Protein AF-A0A4U5US73-F1 (afdb_monomer_lite)

Organism: Collichthys lucidus (NCBI:txid240159)

Foldseek 3Di:
DDDDPPPPPPCVVVDWDWDWDADPVLFQQWDWDDAVVNPFFIATADHDPVHIHTPDTDHDHGHGDQDDPNHGRRHGGPVPDPSNPPPPPDD

Radius of gyration: 16.3 Å; chains: 1; bounding box: 38×53×37 Å

Sequence (91 aa):
MSKVIQKKNHWITKVNDCAVIRDACGELNVELRGGAENGEFPYIGQVREDAVLYQSGKLSEGELLLDVEGLPVSGLPLSLDFSKGFDMKLP

Structure (mmCIF, N/CA/C/O backbone):
data_AF-A0A4U5US73-F1
#
_entry.id   AF-A0A4U5US73-F1
#
loop_
_atom_site.group_PDB
_atom_site.id
_atom_site.type_symbol
_atom_site.label_atom_id
_atom_site.label_alt_id
_atom_site.label_comp_id
_atom_site.label_asym_id
_atom_site.label_entity_id
_atom_site.label_seq_id
_atom_site.pdbx_PDB_ins_code
_atom_site.Cartn_x
_atom_site.Cartn_y
_atom_site.Cartn_z
_atom_site.occupancy
_atom_site.B_iso_or_equiv
_atom_site.auth_seq_id
_atom_site.auth_comp_id
_atom_site.auth_asym_id
_atom_site.auth_atom_id
_atom_site.pdbx_PDB_model_num
ATOM 1 N N . MET A 1 1 ? 0.932 41.071 -24.437 1.00 37.66 1 MET A N 1
ATOM 2 C CA . MET A 1 1 ? -0.088 40.922 -23.378 1.00 37.66 1 MET A CA 1
ATOM 3 C C . MET A 1 1 ? -0.306 39.434 -23.126 1.00 37.66 1 MET A C 1
ATOM 5 O O . MET A 1 1 ? -0.651 38.726 -24.058 1.00 37.66 1 MET A O 1
ATOM 9 N N . SER A 1 2 ? -0.007 39.005 -21.896 1.00 51.00 2 SER A N 1
ATOM 10 C CA . SER A 1 2 ? -0.421 37.763 -21.211 1.00 51.00 2 SER A CA 1
ATOM 11 C C . SER A 1 2 ? -0.021 36.397 -21.807 1.00 51.00 2 SER A C 1
ATOM 13 O O . SER A 1 2 ? -0.767 35.775 -22.556 1.00 51.00 2 SER A O 1
ATOM 15 N N . LYS A 1 3 ? 1.142 35.876 -21.375 1.00 48.69 3 LYS A N 1
ATOM 16 C CA . LYS A 1 3 ? 1.490 34.441 -21.436 1.00 48.69 3 LYS A CA 1
ATOM 17 C C . LYS A 1 3 ? 0.459 33.659 -20.616 1.00 48.69 3 LYS A C 1
ATOM 19 O O . LYS A 1 3 ? 0.398 33.817 -19.400 1.00 48.69 3 LYS A O 1
ATOM 24 N N . VAL A 1 4 ? -0.324 32.813 -21.278 1.00 55.75 4 VAL A N 1
ATOM 25 C CA . VAL A 1 4 ? -1.193 31.834 -20.620 1.00 55.75 4 VAL A CA 1
ATOM 26 C C . VAL A 1 4 ? -0.294 30.853 -19.872 1.00 55.75 4 VAL A C 1
ATOM 28 O O . VAL A 1 4 ? 0.454 30.086 -20.479 1.00 55.75 4 VAL A O 1
ATOM 31 N N . ILE A 1 5 ? -0.321 30.920 -18.544 1.00 55.16 5 ILE A N 1
ATOM 32 C CA . ILE A 1 5 ? 0.338 29.954 -17.671 1.00 55.16 5 ILE A CA 1
ATOM 33 C C . ILE A 1 5 ? -0.425 28.645 -17.862 1.00 55.16 5 ILE A C 1
ATOM 35 O O . ILE A 1 5 ? -1.513 28.468 -17.317 1.00 55.16 5 ILE A O 1
ATOM 39 N N . GLN A 1 6 ? 0.116 27.743 -18.685 1.00 56.88 6 GLN A N 1
ATOM 40 C CA . GLN A 1 6 ? -0.325 26.355 -18.710 1.00 56.88 6 GLN A CA 1
ATOM 41 C C . GLN A 1 6 ? -0.082 25.807 -17.309 1.00 56.88 6 GLN A C 1
ATOM 43 O O . GLN A 1 6 ? 1.050 25.495 -16.934 1.00 56.88 6 GLN A O 1
ATOM 48 N N . LYS A 1 7 ? -1.151 25.773 -16.509 1.00 54.38 7 LYS A N 1
ATOM 49 C CA . LYS A 1 7 ? -1.201 25.096 -15.223 1.00 54.38 7 LYS A CA 1
ATOM 50 C C . LYS A 1 7 ? -0.845 23.646 -15.518 1.00 54.38 7 LYS A C 1
ATOM 52 O O . LYS A 1 7 ? -1.676 22.884 -16.000 1.00 54.38 7 LYS A O 1
ATOM 57 N N . LYS A 1 8 ? 0.439 23.319 -15.357 1.00 56.00 8 LYS A N 1
ATOM 58 C CA . LYS A 1 8 ? 0.961 21.963 -15.450 1.00 56.00 8 LYS A CA 1
ATOM 59 C C . LYS A 1 8 ? 0.112 21.147 -14.488 1.00 56.00 8 LYS A C 1
ATOM 61 O O . LYS A 1 8 ? 0.265 21.292 -13.279 1.00 56.00 8 LYS A O 1
ATOM 66 N N . ASN A 1 9 ? -0.824 20.368 -15.025 1.00 52.97 9 ASN A N 1
ATOM 67 C CA . ASN A 1 9 ? -1.556 19.363 -14.273 1.00 52.97 9 ASN A CA 1
ATOM 68 C C . ASN A 1 9 ? -0.511 18.339 -13.838 1.00 52.97 9 ASN A C 1
ATOM 70 O O . ASN A 1 9 ? -0.183 17.399 -14.557 1.00 52.97 9 ASN A O 1
ATOM 74 N N . HIS A 1 10 ? 0.113 18.617 -12.700 1.00 61.16 10 HIS A N 1
ATOM 75 C CA . HIS A 1 10 ? 1.079 17.737 -12.097 1.00 61.16 10 HIS A CA 1
ATOM 76 C C . HIS A 1 10 ? 0.265 16.579 -11.529 1.00 61.16 10 HIS A C 1
ATOM 78 O O . HIS A 1 10 ? -0.660 16.788 -10.745 1.00 61.16 10 HIS A O 1
ATOM 84 N N . TRP A 1 11 ? 0.569 15.372 -11.983 1.00 58.19 11 TRP A N 1
ATOM 85 C CA . TRP A 1 11 ? 0.062 14.102 -11.467 1.00 58.19 11 TRP A CA 1
ATOM 86 C C . TRP A 1 11 ? 0.011 14.048 -9.928 1.00 58.19 11 TRP A C 1
ATOM 88 O O . TRP A 1 11 ? -0.907 13.446 -9.388 1.00 58.19 11 TRP A O 1
ATOM 98 N N . ILE A 1 12 ? 0.876 14.802 -9.234 1.00 55.66 12 ILE A N 1
ATOM 99 C CA . ILE A 1 12 ? 0.853 14.983 -7.773 1.00 55.66 12 ILE A CA 1
ATOM 100 C C . ILE A 1 12 ? -0.488 15.493 -7.213 1.00 55.66 12 ILE A C 1
ATOM 102 O O . ILE A 1 12 ? -0.832 15.200 -6.079 1.00 55.66 12 ILE A O 1
ATOM 106 N N . THR A 1 13 ? -1.267 16.250 -7.995 1.00 56.72 13 THR A N 1
ATOM 107 C CA . THR A 1 13 ? -2.576 16.785 -7.562 1.00 56.72 13 THR A CA 1
ATOM 108 C C . THR A 1 13 ? -3.717 15.765 -7.668 1.00 56.72 13 THR A C 1
ATOM 110 O O . THR A 1 13 ? -4.848 16.092 -7.326 1.00 56.72 13 THR A O 1
ATOM 113 N N . LYS A 1 14 ? -3.445 14.560 -8.189 1.00 67.94 14 LYS A N 1
ATOM 114 C CA . LYS A 1 14 ? -4.399 13.446 -8.341 1.00 67.94 14 LYS A CA 1
ATOM 115 C C . LYS A 1 14 ? -4.005 12.225 -7.498 1.00 67.94 14 LYS A C 1
ATOM 117 O O . LYS A 1 14 ? -4.412 11.115 -7.817 1.00 67.94 14 LYS A O 1
ATOM 122 N N . VAL A 1 15 ? -3.188 12.417 -6.467 1.00 74.69 15 VAL A N 1
ATOM 123 C CA . VAL A 1 15 ? -2.898 11.358 -5.497 1.00 74.69 15 VAL A CA 1
ATOM 124 C C . VAL A 1 15 ? -4.019 11.355 -4.463 1.00 74.69 15 VAL A C 1
ATOM 126 O O . VAL A 1 15 ? -4.312 12.398 -3.876 1.00 74.69 15 VAL A O 1
ATOM 129 N N . ASN A 1 16 ? -4.669 10.205 -4.296 1.00 80.19 16 ASN A N 1
ATOM 130 C CA . ASN A 1 16 ? -5.614 9.954 -3.214 1.00 80.19 16 ASN A CA 1
ATOM 131 C C . ASN A 1 16 ? -4.864 9.267 -2.078 1.00 80.19 16 ASN A C 1
ATOM 133 O O . ASN A 1 16 ? -4.105 8.334 -2.326 1.00 80.19 16 ASN A O 1
ATOM 137 N N . ASP A 1 17 ? -5.091 9.732 -0.856 1.00 84.25 17 ASP A N 1
ATOM 138 C CA . ASP A 1 17 ? -4.594 9.072 0.346 1.00 84.25 17 ASP A CA 1
ATOM 139 C C . ASP A 1 17 ? -5.744 8.293 0.986 1.00 84.25 17 ASP A C 1
ATOM 141 O O . ASP A 1 17 ? -6.870 8.798 1.103 1.00 84.25 17 ASP A O 1
ATOM 145 N N . CYS A 1 18 ? -5.478 7.046 1.359 1.00 85.88 18 CYS A N 1
ATOM 146 C CA . CYS A 1 18 ? -6.458 6.177 1.984 1.00 85.88 18 CYS A CA 1
ATOM 147 C C . CYS A 1 18 ? -5.816 5.382 3.120 1.00 85.88 18 CYS A C 1
ATOM 149 O O . CYS A 1 18 ? -4.730 4.820 2.982 1.00 85.88 18 CYS A O 1
ATOM 151 N N . ALA A 1 19 ? -6.538 5.282 4.229 1.00 85.19 19 ALA A N 1
ATOM 152 C CA . ALA A 1 19 ? -6.163 4.467 5.366 1.00 85.19 19 ALA A CA 1
ATOM 153 C C . ALA A 1 19 ? -7.185 3.343 5.514 1.00 85.19 19 ALA A C 1
ATOM 155 O O . ALA A 1 19 ? -8.373 3.591 5.739 1.00 85.19 19 ALA A O 1
ATOM 156 N N . VAL A 1 20 ? -6.710 2.107 5.400 1.00 84.81 20 VAL A N 1
ATOM 157 C CA . VAL A 1 20 ? -7.484 0.888 5.637 1.00 84.81 20 VAL A CA 1
ATOM 158 C C . VAL A 1 20 ? -6.944 0.167 6.858 1.00 84.81 20 VAL A C 1
ATOM 160 O O . VAL A 1 20 ? -5.739 0.142 7.100 1.00 84.81 20 VAL A O 1
ATOM 163 N N . ILE A 1 21 ? -7.850 -0.408 7.639 1.00 84.12 21 ILE A N 1
ATOM 164 C CA . ILE A 1 21 ? -7.519 -1.180 8.833 1.00 84.12 21 ILE A CA 1
ATOM 165 C C . ILE A 1 21 ? -7.817 -2.649 8.590 1.00 84.12 21 ILE A C 1
ATOM 167 O O . ILE A 1 21 ? -8.662 -3.014 7.773 1.00 84.12 21 ILE A O 1
ATOM 171 N N . ARG A 1 22 ? -7.102 -3.499 9.319 1.00 84.88 22 ARG A N 1
ATOM 172 C CA . ARG A 1 22 ? -7.341 -4.937 9.290 1.00 84.88 22 ARG A CA 1
ATOM 173 C C . ARG A 1 22 ? -8.603 -5.267 10.069 1.00 84.88 22 ARG A C 1
ATOM 175 O O . ARG A 1 22 ? -8.857 -4.675 11.118 1.00 84.88 22 ARG A O 1
ATOM 182 N N . ASP A 1 23 ? -9.351 -6.235 9.563 1.00 83.69 23 ASP A N 1
ATOM 183 C CA . ASP A 1 23 ? -10.474 -6.823 10.283 1.00 83.69 23 ASP A CA 1
ATOM 184 C C . ASP A 1 23 ? -9.992 -7.648 11.497 1.00 83.69 23 ASP A C 1
ATOM 186 O O . ASP A 1 23 ? -8.793 -7.866 11.690 1.00 83.69 23 ASP A O 1
ATOM 190 N N . ALA A 1 24 ? -10.921 -8.139 12.321 1.00 83.50 24 ALA A N 1
ATOM 191 C CA . ALA A 1 24 ? -10.649 -9.044 13.436 1.00 83.50 24 ALA A CA 1
AT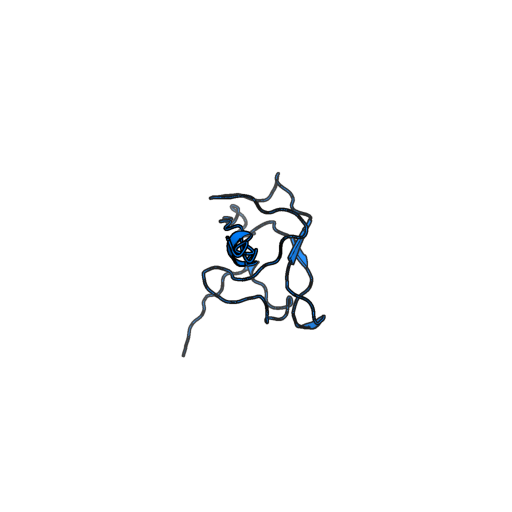OM 192 C C . ALA A 1 24 ? -9.846 -10.300 13.036 1.00 83.50 24 ALA A C 1
ATOM 194 O O . ALA A 1 24 ? -9.131 -10.850 13.874 1.00 83.50 24 ALA A O 1
ATOM 195 N N . CYS A 1 25 ? -9.916 -10.732 11.770 1.00 81.00 25 CYS A N 1
ATOM 196 C CA . CYS A 1 25 ? -9.091 -11.827 11.240 1.00 81.00 25 CYS A CA 1
ATOM 197 C C . CYS A 1 25 ? -7.643 -11.422 10.894 1.00 81.00 25 CYS A C 1
ATOM 199 O O . CYS A 1 25 ? -6.828 -12.283 10.570 1.00 81.00 25 CYS A O 1
ATOM 201 N N . GLY A 1 26 ? -7.296 -10.134 10.979 1.00 79.81 26 GLY A N 1
ATOM 202 C CA . GLY A 1 26 ? -5.980 -9.613 10.603 1.00 79.81 26 GLY A CA 1
ATOM 203 C C . GLY A 1 26 ? -5.803 -9.394 9.098 1.00 79.81 26 GLY A C 1
ATOM 204 O O . GLY A 1 26 ? -4.677 -9.196 8.648 1.00 79.81 26 GLY A O 1
ATOM 205 N N . GLU A 1 27 ? -6.891 -9.406 8.327 1.00 81.25 27 GLU A N 1
ATOM 206 C CA . GLU A 1 27 ? -6.882 -9.254 6.869 1.00 81.25 27 GLU A CA 1
ATOM 207 C C . GLU A 1 27 ? -7.330 -7.848 6.455 1.00 81.25 27 GLU A C 1
ATOM 209 O O . GLU A 1 27 ? -8.218 -7.261 7.073 1.00 81.25 27 GLU A O 1
ATOM 214 N N . LEU A 1 28 ? -6.717 -7.302 5.400 1.00 78.69 28 LEU A N 1
ATOM 215 C CA . LEU A 1 28 ? -7.079 -5.987 4.852 1.00 78.69 28 LEU A CA 1
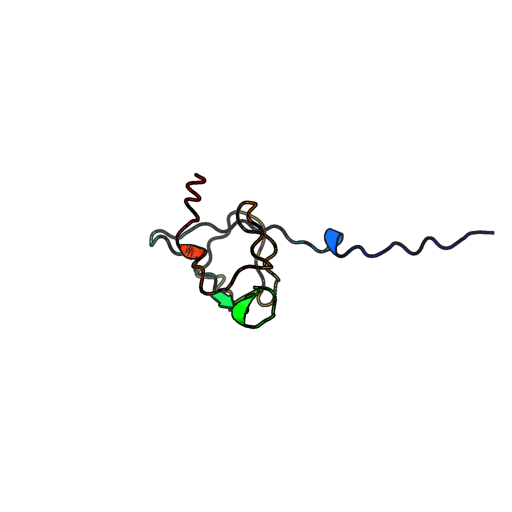ATOM 216 C C . LEU A 1 28 ? -8.318 -6.054 3.941 1.00 78.69 28 LEU A C 1
ATOM 218 O O . LEU A 1 28 ? -8.940 -5.032 3.675 1.00 78.69 28 LEU A O 1
ATOM 222 N N . ASN A 1 29 ? -8.653 -7.249 3.436 1.00 84.19 29 ASN A N 1
ATOM 223 C CA . ASN A 1 29 ? -9.740 -7.501 2.478 1.00 84.19 29 ASN A CA 1
ATOM 224 C C . ASN A 1 29 ? -9.668 -6.674 1.178 1.00 84.19 29 ASN A C 1
ATOM 226 O O . ASN A 1 29 ? -10.660 -6.552 0.457 1.00 84.19 29 ASN A O 1
ATOM 230 N N . VAL A 1 30 ? -8.493 -6.125 0.860 1.00 83.12 30 VAL A N 1
ATOM 231 C CA . VAL A 1 30 ? -8.216 -5.399 -0.382 1.00 83.12 30 VAL A CA 1
ATOM 232 C C . VAL A 1 30 ? -7.501 -6.338 -1.342 1.00 83.12 30 VAL A C 1
ATOM 234 O O . VAL A 1 30 ? -6.443 -6.877 -1.017 1.00 83.12 30 VAL A O 1
ATOM 237 N N . GLU A 1 31 ? -8.062 -6.524 -2.534 1.00 85.62 31 GLU A N 1
ATOM 238 C CA . GLU A 1 31 ? -7.379 -7.243 -3.603 1.00 85.62 31 GLU A CA 1
ATOM 239 C C . GLU A 1 31 ? -6.355 -6.318 -4.263 1.00 85.62 31 GLU A C 1
ATOM 241 O O . GLU A 1 31 ? -6.672 -5.181 -4.610 1.00 85.62 31 GLU A O 1
ATOM 246 N N . LEU A 1 32 ? -5.133 -6.805 -4.458 1.00 86.31 32 LEU A N 1
ATOM 247 C CA . LEU A 1 32 ? -4.064 -6.057 -5.109 1.00 86.31 32 LEU A CA 1
ATOM 248 C C . LEU A 1 32 ? -3.579 -6.824 -6.336 1.00 86.31 32 LEU A C 1
ATOM 250 O O . LEU A 1 32 ? -3.501 -8.052 -6.318 1.00 86.31 32 LEU A O 1
ATOM 254 N N . ARG A 1 33 ? -3.299 -6.102 -7.418 1.00 87.94 33 ARG A N 1
ATOM 255 C CA . ARG A 1 33 ? -2.932 -6.654 -8.726 1.00 87.94 33 ARG A CA 1
ATOM 256 C C . ARG A 1 33 ? -1.739 -5.911 -9.321 1.00 87.94 33 ARG A C 1
ATOM 258 O O . ARG A 1 33 ? -1.335 -4.859 -8.831 1.00 87.94 33 ARG A O 1
ATOM 265 N N . GLY A 1 34 ? -1.173 -6.483 -10.381 1.00 89.62 34 GLY A N 1
ATOM 266 C CA . GLY A 1 34 ? -0.026 -5.927 -11.095 1.00 89.62 34 GLY A CA 1
ATOM 267 C C . GLY A 1 34 ? 1.310 -6.230 -10.424 1.00 89.62 34 GLY A C 1
ATOM 268 O O . GLY A 1 34 ? 1.601 -7.388 -10.125 1.00 89.62 34 GLY A O 1
ATOM 269 N N . GLY A 1 35 ? 2.133 -5.199 -10.233 1.00 88.31 35 GLY A N 1
ATOM 270 C CA . GLY A 1 35 ? 3.447 -5.287 -9.596 1.00 88.31 35 GLY A CA 1
ATOM 271 C C . GLY A 1 35 ? 4.617 -5.341 -10.574 1.00 88.31 35 GLY A C 1
ATOM 272 O O . GLY A 1 35 ? 4.486 -5.724 -11.740 1.00 88.31 35 GLY A O 1
ATOM 273 N N . ALA A 1 36 ? 5.798 -4.985 -10.066 1.00 85.81 36 ALA A N 1
ATOM 274 C CA . ALA A 1 36 ? 6.997 -4.813 -10.885 1.00 85.81 36 ALA A CA 1
ATOM 275 C C . ALA A 1 36 ? 7.444 -6.100 -11.601 1.00 85.81 36 ALA A C 1
ATOM 277 O O . ALA A 1 36 ? 8.109 -6.032 -12.631 1.00 85.81 36 ALA A O 1
ATOM 278 N N . GLU A 1 37 ? 7.038 -7.267 -11.094 1.00 85.44 37 GLU A N 1
ATOM 279 C CA . GLU A 1 37 ? 7.243 -8.568 -11.743 1.00 85.44 37 GLU A CA 1
ATOM 280 C C . GLU A 1 37 ? 6.571 -8.672 -13.121 1.00 85.44 37 GLU A C 1
ATOM 282 O O . GLU A 1 37 ? 7.104 -9.321 -14.018 1.00 85.44 37 GLU A O 1
ATOM 287 N N . ASN A 1 38 ? 5.447 -7.976 -13.307 1.00 85.00 38 ASN A N 1
ATOM 288 C CA . ASN A 1 38 ? 4.705 -7.903 -14.563 1.00 85.00 38 ASN A CA 1
ATOM 289 C C . ASN A 1 38 ? 5.115 -6.682 -15.412 1.00 85.00 38 ASN A C 1
ATOM 291 O O . ASN A 1 38 ? 4.633 -6.509 -16.529 1.00 85.00 38 ASN A O 1
ATOM 295 N N . GLY A 1 39 ? 6.024 -5.835 -14.911 1.00 87.44 39 GLY A N 1
ATOM 296 C CA . GLY A 1 39 ? 6.417 -4.583 -15.564 1.00 87.44 39 GLY A CA 1
ATOM 297 C C . GLY A 1 39 ? 5.371 -3.469 -15.449 1.00 87.44 39 GLY A C 1
ATOM 298 O O . GLY A 1 39 ? 5.401 -2.516 -16.227 1.00 87.44 39 GLY A O 1
ATOM 299 N N . GLU A 1 40 ? 4.455 -3.578 -14.487 1.00 89.44 40 GLU A N 1
ATOM 300 C CA . GLU A 1 40 ? 3.382 -2.616 -14.238 1.00 89.44 40 GLU A CA 1
ATOM 301 C C . GLU A 1 40 ? 3.363 -2.161 -12.774 1.00 89.44 40 GLU A C 1
ATOM 303 O O . GLU A 1 40 ? 3.912 -2.809 -11.883 1.00 89.44 40 GLU A O 1
ATOM 308 N N . PHE A 1 41 ? 2.743 -1.011 -12.516 1.00 88.06 41 PHE A N 1
ATOM 309 C CA . PHE A 1 41 ? 2.571 -0.529 -11.150 1.00 88.06 41 PHE A CA 1
ATOM 310 C C . PHE A 1 41 ? 1.559 -1.408 -10.406 1.00 88.06 41 PHE A C 1
ATOM 312 O O . PHE A 1 41 ? 0.563 -1.812 -11.009 1.00 88.06 41 PHE A O 1
ATOM 319 N N . PRO A 1 42 ? 1.772 -1.695 -9.111 1.00 88.81 42 PRO A N 1
ATOM 320 C CA . PRO A 1 42 ? 0.738 -2.307 -8.297 1.00 88.81 42 PRO A CA 1
ATOM 321 C C . PRO A 1 42 ? -0.496 -1.403 -8.258 1.00 88.81 42 PRO A C 1
ATOM 323 O O . PRO A 1 42 ? -0.391 -0.179 -8.147 1.00 88.81 42 PRO A O 1
ATOM 326 N N . TYR A 1 43 ? -1.669 -2.010 -8.357 1.00 88.88 43 TYR A N 1
ATOM 327 C CA . TYR A 1 43 ? -2.946 -1.313 -8.330 1.00 88.88 43 TYR A CA 1
ATOM 328 C C . TYR A 1 43 ? -3.987 -2.118 -7.568 1.00 88.88 43 TYR A C 1
ATOM 330 O O . TYR A 1 43 ? -3.858 -3.324 -7.352 1.00 88.88 43 TYR A O 1
ATOM 338 N N . ILE A 1 44 ? -5.036 -1.426 -7.159 1.00 88.38 44 ILE A N 1
ATOM 339 C CA . ILE A 1 44 ? -6.141 -1.993 -6.411 1.00 88.38 44 ILE A CA 1
ATOM 340 C C . ILE A 1 44 ? -7.019 -2.793 -7.367 1.00 88.38 44 ILE A C 1
ATOM 342 O O . ILE A 1 44 ? -7.534 -2.266 -8.351 1.00 88.38 44 ILE A O 1
ATOM 346 N N . GLY A 1 45 ? -7.166 -4.082 -7.089 1.00 88.81 45 GLY A N 1
ATOM 347 C CA . GLY A 1 45 ? -8.106 -4.960 -7.769 1.00 88.81 45 GLY A CA 1
ATOM 348 C C . GLY A 1 45 ? -9.533 -4.733 -7.280 1.00 88.81 45 GLY A C 1
ATOM 349 O O . GLY A 1 45 ? -9.924 -3.624 -6.912 1.00 88.81 45 GLY A O 1
ATOM 350 N N . GLN A 1 46 ? -10.324 -5.803 -7.262 1.00 88.19 46 GLN A N 1
ATOM 351 C CA . GLN A 1 46 ? -11.708 -5.703 -6.822 1.00 88.19 46 GLN A CA 1
ATOM 352 C C . GLN A 1 46 ? -11.784 -5.299 -5.344 1.00 88.19 46 GLN A C 1
ATOM 354 O O . GLN A 1 46 ? -11.329 -6.014 -4.450 1.00 88.19 46 GLN A O 1
ATOM 359 N N . VAL A 1 47 ? -12.412 -4.154 -5.085 1.00 85.81 47 VAL A N 1
ATOM 360 C CA . VAL A 1 47 ? -12.652 -3.652 -3.732 1.00 85.81 47 VAL A CA 1
ATOM 361 C C . VAL A 1 47 ? -14.018 -4.124 -3.258 1.00 85.81 47 VAL A C 1
ATOM 363 O O . VAL A 1 47 ? -15.048 -3.782 -3.838 1.00 85.81 47 VAL A O 1
ATOM 366 N N . ARG A 1 48 ? -14.042 -4.898 -2.173 1.00 85.12 48 ARG A N 1
ATOM 367 C CA . ARG A 1 48 ? -15.288 -5.297 -1.511 1.00 85.12 48 ARG A CA 1
ATOM 368 C C . ARG A 1 48 ? -15.551 -4.325 -0.370 1.00 85.12 48 ARG A C 1
ATOM 370 O O . ARG A 1 48 ? -15.088 -4.561 0.737 1.00 85.12 48 ARG A O 1
ATOM 377 N N . GLU A 1 49 ? -16.299 -3.252 -0.628 1.00 81.56 49 GLU A N 1
ATOM 378 C CA . GLU A 1 49 ? -16.632 -2.233 0.392 1.00 81.56 49 GLU A CA 1
ATOM 379 C C . GLU A 1 49 ? -17.302 -2.825 1.650 1.00 81.56 49 GLU A C 1
ATOM 381 O O . GLU A 1 49 ? -17.201 -2.244 2.722 1.00 81.56 49 GLU A O 1
ATOM 386 N N . ASP A 1 50 ? -17.953 -3.986 1.529 1.00 84.38 50 ASP A N 1
ATOM 387 C CA . ASP A 1 50 ? -18.555 -4.732 2.646 1.00 84.38 50 ASP A CA 1
ATOM 388 C C . ASP A 1 50 ? -17.516 -5.435 3.546 1.00 84.38 50 ASP A C 1
ATOM 390 O O . ASP A 1 50 ? -17.770 -5.677 4.720 1.00 84.38 50 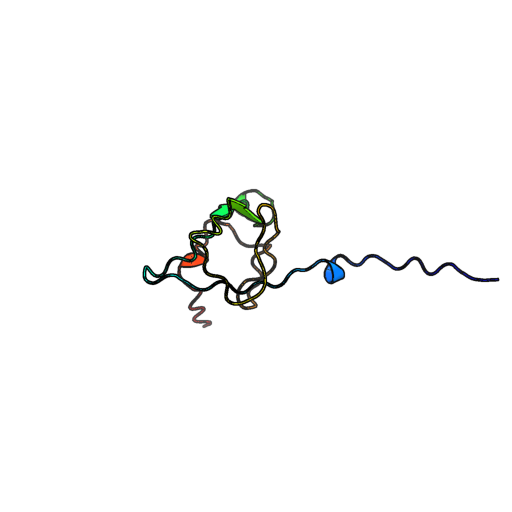ASP A O 1
ATOM 394 N N . ALA A 1 51 ? -16.332 -5.744 3.005 1.00 83.75 51 ALA A N 1
ATOM 395 C CA . ALA A 1 51 ? -15.259 -6.450 3.707 1.00 83.75 51 ALA A CA 1
ATOM 396 C C . ALA A 1 51 ? -14.079 -5.537 4.089 1.00 83.75 51 ALA A C 1
ATOM 398 O O . ALA A 1 51 ? -13.358 -5.824 5.045 1.00 83.75 51 ALA A O 1
ATOM 399 N N . VAL A 1 52 ? -13.850 -4.452 3.341 1.00 84.94 52 VAL A N 1
ATOM 400 C CA . VAL A 1 52 ? -12.758 -3.504 3.597 1.00 84.94 52 VAL A CA 1
ATOM 401 C C . VAL A 1 52 ? -13.169 -2.514 4.678 1.00 84.94 52 VAL A C 1
ATOM 403 O O . VAL A 1 52 ? -14.143 -1.776 4.537 1.00 84.94 52 VAL A O 1
ATOM 406 N N . LEU A 1 53 ? -12.373 -2.443 5.740 1.00 86.88 53 LEU A N 1
ATOM 407 C CA . LEU A 1 53 ? -12.559 -1.462 6.798 1.00 86.88 53 LEU A CA 1
ATOM 408 C C . LEU A 1 53 ? -11.716 -0.217 6.511 1.00 86.88 53 LEU A C 1
ATOM 410 O O . LEU A 1 53 ? -10.487 -0.247 6.562 1.00 86.88 53 LEU A O 1
ATOM 414 N N . TYR A 1 54 ? -12.383 0.900 6.235 1.00 87.19 54 TYR A N 1
ATOM 415 C CA . TYR A 1 54 ? -11.734 2.190 6.016 1.00 87.19 54 TYR A CA 1
ATOM 416 C C . TYR A 1 54 ? -11.631 2.982 7.317 1.00 87.19 54 TYR A C 1
ATOM 418 O O . TYR A 1 54 ? -12.619 3.176 8.023 1.00 87.19 54 TYR A O 1
ATOM 426 N N . GLN A 1 55 ? -10.439 3.498 7.599 1.00 86.00 55 GLN A N 1
ATOM 427 C CA . GLN A 1 55 ? -10.216 4.510 8.629 1.00 86.00 55 GLN A CA 1
ATOM 428 C C . GLN A 1 55 ? -10.308 5.925 8.047 1.00 86.00 55 GLN A C 1
ATOM 430 O O . GLN A 1 55 ? -10.823 6.824 8.709 1.00 86.00 55 GLN A O 1
ATOM 435 N N . SER A 1 56 ? -9.820 6.131 6.820 1.00 84.56 56 SER A N 1
ATOM 436 C CA . SER A 1 56 ? -9.875 7.418 6.121 1.00 84.56 56 SER A CA 1
ATOM 437 C C . SER A 1 56 ? -9.793 7.230 4.607 1.00 84.56 56 SER A C 1
ATOM 439 O O . SER A 1 56 ? -9.155 6.296 4.125 1.00 84.56 56 SER A O 1
ATOM 441 N N . GLY A 1 57 ? -10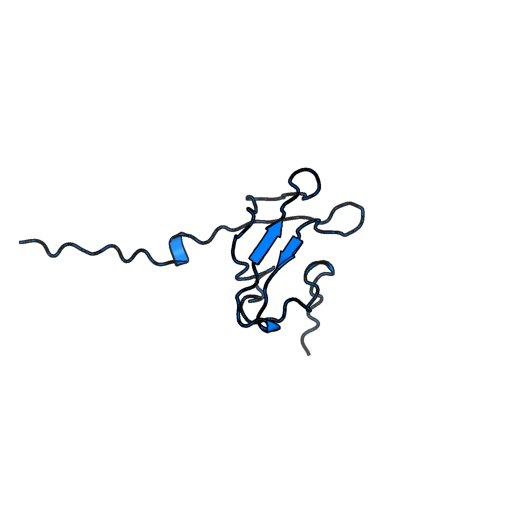.408 8.137 3.850 1.00 85.94 57 GLY A N 1
ATOM 442 C CA . GLY A 1 57 ? -10.454 8.051 2.391 1.00 85.94 57 GLY A CA 1
ATOM 443 C C . GLY A 1 57 ? -11.283 6.864 1.888 1.00 85.94 57 GLY A C 1
ATOM 444 O O . GLY A 1 57 ? -12.041 6.241 2.633 1.00 85.94 57 GLY A O 1
ATOM 445 N N . LYS A 1 58 ? -11.165 6.580 0.592 1.00 85.19 58 LYS A N 1
ATOM 446 C CA . LYS A 1 58 ? -11.757 5.409 -0.059 1.00 85.19 58 LYS A CA 1
ATOM 447 C C . LYS A 1 58 ? -10.791 4.885 -1.108 1.00 85.19 58 LYS A C 1
ATOM 449 O O . LYS A 1 58 ? -10.150 5.680 -1.783 1.00 85.19 58 LYS A O 1
ATOM 454 N N . LEU A 1 59 ? -10.744 3.565 -1.240 1.00 85.38 59 LEU A N 1
ATOM 455 C CA . LEU A 1 59 ? -10.040 2.877 -2.319 1.00 85.38 59 LEU A CA 1
ATOM 456 C C . LEU A 1 59 ? -11.037 2.530 -3.410 1.00 85.38 59 LEU A C 1
ATOM 458 O O . LEU A 1 59 ? -12.110 2.002 -3.113 1.00 85.38 59 LEU A O 1
ATOM 462 N N . SER A 1 60 ? -10.662 2.785 -4.655 1.00 87.19 60 SER A N 1
ATOM 463 C CA . SER A 1 60 ? -11.424 2.356 -5.824 1.00 87.19 60 SER A CA 1
ATOM 464 C C . SER A 1 60 ? -10.643 1.323 -6.629 1.00 87.19 60 SER A C 1
ATOM 466 O O . SER A 1 60 ? -9.417 1.375 -6.714 1.00 87.19 60 SER A O 1
ATOM 468 N N . GLU A 1 61 ? -11.366 0.395 -7.253 1.00 89.94 61 GLU A N 1
ATOM 469 C CA . GLU A 1 61 ? -10.775 -0.529 -8.223 1.00 89.94 61 GLU A CA 1
ATOM 470 C C . GLU A 1 61 ? -10.043 0.257 -9.326 1.00 89.94 61 GLU A C 1
ATOM 472 O O . GLU A 1 61 ? -10.559 1.240 -9.866 1.00 89.94 61 GLU A O 1
ATOM 477 N N . GLY A 1 62 ? -8.825 -0.177 -9.649 1.00 87.88 62 GLY A N 1
ATOM 478 C CA . GLY A 1 62 ? -7.951 0.440 -10.643 1.00 87.88 62 GLY A CA 1
ATOM 479 C C . GLY A 1 62 ? -7.083 1.590 -10.124 1.00 87.88 62 GLY A C 1
ATOM 480 O O . GLY A 1 62 ? -6.305 2.139 -10.906 1.00 87.88 62 GLY A O 1
ATOM 481 N N . GLU A 1 63 ? -7.173 1.972 -8.845 1.00 88.00 63 GLU A N 1
ATOM 482 C CA . GLU A 1 63 ? -6.260 2.973 -8.278 1.00 88.00 63 GLU A CA 1
ATOM 483 C C . GLU A 1 63 ? -4.836 2.429 -8.144 1.00 88.00 63 GLU A C 1
ATOM 485 O O . GLU A 1 63 ? -4.626 1.266 -7.815 1.00 88.00 63 GLU A O 1
ATOM 490 N N . LEU A 1 64 ? -3.841 3.273 -8.421 1.00 88.75 64 LEU A N 1
ATOM 491 C CA . LEU A 1 64 ? -2.432 2.888 -8.375 1.00 88.75 64 LEU A CA 1
ATOM 492 C C . LEU A 1 64 ? -1.894 3.012 -6.955 1.00 88.75 64 LEU A C 1
ATOM 494 O O . LEU A 1 64 ? -2.054 4.051 -6.313 1.00 88.75 64 LEU A O 1
ATOM 498 N N . LEU A 1 65 ? -1.187 1.981 -6.507 1.00 87.19 65 LEU A N 1
ATOM 499 C CA . LEU A 1 65 ? -0.516 1.975 -5.222 1.00 87.19 65 LEU A CA 1
ATOM 500 C C . LEU A 1 65 ? 0.889 2.564 -5.386 1.00 87.19 65 LEU A C 1
ATOM 502 O O . LEU A 1 65 ? 1.751 2.006 -6.069 1.00 87.19 65 LEU A O 1
ATOM 506 N N . LEU A 1 66 ? 1.109 3.731 -4.786 1.00 87.06 66 LEU A N 1
ATOM 507 C CA . LEU A 1 66 ? 2.384 4.445 -4.875 1.00 87.06 66 LEU A CA 1
ATOM 508 C C . LEU A 1 66 ? 3.267 4.127 -3.675 1.00 87.06 66 LEU A C 1
ATOM 510 O O . LEU A 1 66 ? 4.424 3.719 -3.841 1.00 87.06 66 LEU A O 1
ATOM 514 N N . ASP A 1 67 ? 2.678 4.256 -2.491 1.00 86.62 67 ASP A N 1
ATOM 515 C CA . ASP A 1 67 ? 3.291 3.970 -1.212 1.00 86.62 67 ASP A CA 1
ATOM 516 C C . ASP A 1 67 ? 2.295 3.336 -0.231 1.00 86.62 67 ASP A C 1
ATOM 518 O O . ASP A 1 67 ? 1.083 3.499 -0.352 1.00 86.62 67 ASP A O 1
ATOM 522 N N . VAL A 1 68 ? 2.826 2.554 0.706 1.00 84.44 68 VAL A N 1
ATOM 523 C CA . VAL A 1 68 ? 2.079 1.935 1.808 1.00 84.44 68 VAL A CA 1
ATOM 524 C C . VAL A 1 68 ? 2.855 2.204 3.082 1.00 84.44 68 VAL A C 1
ATOM 526 O O . VAL A 1 68 ? 4.013 1.807 3.184 1.00 84.44 68 VAL A O 1
ATOM 529 N N . GLU A 1 69 ? 2.245 2.902 4.039 1.00 81.19 69 GLU A N 1
ATOM 530 C CA . GLU A 1 69 ? 2.903 3.295 5.298 1.00 81.19 69 GLU A CA 1
ATOM 531 C C . GLU A 1 69 ? 4.250 4.027 5.078 1.00 81.19 69 GLU A C 1
ATOM 533 O O . GLU A 1 69 ? 5.199 3.874 5.845 1.00 81.19 69 GLU A O 1
ATOM 538 N N . GLY A 1 70 ? 4.358 4.823 4.005 1.00 79.88 70 GLY A N 1
ATOM 539 C CA . GLY A 1 70 ? 5.589 5.534 3.633 1.00 79.88 70 GLY A CA 1
ATOM 540 C C . GLY A 1 70 ? 6.636 4.681 2.904 1.00 79.88 70 GLY A C 1
ATOM 541 O O . GLY A 1 70 ? 7.707 5.187 2.562 1.00 79.88 70 GLY A O 1
ATOM 542 N N . LEU A 1 71 ? 6.343 3.407 2.629 1.00 82.19 71 LEU A N 1
ATOM 543 C CA . LEU A 1 71 ? 7.171 2.540 1.800 1.00 82.19 71 LEU A CA 1
ATOM 544 C C . LEU A 1 71 ? 6.788 2.697 0.321 1.00 82.19 71 LEU A C 1
ATOM 546 O O . LEU A 1 71 ? 5.646 2.403 -0.020 1.00 82.19 71 LEU A O 1
ATOM 550 N N . PRO A 1 72 ? 7.706 3.065 -0.588 1.00 84.31 72 PRO A N 1
ATOM 551 C CA . PRO A 1 72 ? 7.405 3.101 -2.014 1.00 84.31 72 PRO A CA 1
ATOM 552 C C . PRO A 1 72 ? 7.219 1.677 -2.562 1.00 84.31 72 PRO A C 1
ATOM 554 O O . PRO A 1 72 ? 8.178 0.918 -2.701 1.00 84.31 72 PRO A O 1
ATOM 557 N N . VAL A 1 73 ? 5.980 1.326 -2.904 1.00 85.19 73 VAL A N 1
ATOM 558 C CA . VAL A 1 73 ? 5.600 -0.007 -3.415 1.00 85.19 73 VAL A CA 1
ATOM 559 C C . VAL A 1 73 ? 5.519 -0.065 -4.931 1.00 85.19 73 VAL A C 1
ATOM 561 O O . VAL A 1 73 ? 5.561 -1.143 -5.513 1.00 85.19 73 VAL A O 1
ATOM 564 N N . SER A 1 74 ? 5.475 1.096 -5.579 1.00 83.50 74 SER A N 1
ATOM 565 C CA . SER A 1 74 ? 5.383 1.244 -7.034 1.00 83.50 74 SER A CA 1
ATOM 566 C C . SER A 1 74 ? 6.438 0.459 -7.838 1.00 83.50 74 SER A C 1
ATOM 568 O O . SER A 1 74 ? 6.190 0.109 -8.987 1.00 83.50 74 SER A O 1
ATOM 570 N N . GLY A 1 75 ? 7.601 0.163 -7.245 1.00 82.75 75 GLY A N 1
ATOM 571 C CA . GLY A 1 75 ? 8.681 -0.623 -7.855 1.00 82.75 75 GLY A CA 1
ATOM 572 C C . GLY A 1 75 ? 8.870 -2.029 -7.277 1.00 82.75 75 GLY A C 1
ATOM 573 O O . GLY A 1 75 ? 9.873 -2.671 -7.588 1.00 82.75 75 GLY A O 1
ATOM 574 N N . LEU A 1 76 ? 7.965 -2.499 -6.416 1.00 82.50 76 LEU A N 1
ATOM 575 C CA . LEU A 1 76 ? 8.079 -3.798 -5.757 1.00 82.50 76 LEU A CA 1
ATOM 576 C C . LEU A 1 76 ? 7.260 -4.874 -6.493 1.00 82.50 76 LEU A C 1
ATOM 578 O O . LEU A 1 76 ? 6.225 -4.569 -7.097 1.00 82.50 76 LEU A O 1
ATOM 582 N N . PRO A 1 77 ? 7.718 -6.138 -6.481 1.00 82.06 77 PRO A N 1
ATOM 583 C CA . PRO A 1 77 ? 6.915 -7.257 -6.958 1.00 82.06 77 PRO A CA 1
ATOM 584 C C . PRO A 1 77 ? 5.672 -7.425 -6.074 1.00 82.06 77 PRO A C 1
ATOM 586 O O . PRO A 1 77 ? 5.733 -7.238 -4.858 1.00 82.06 77 PRO A O 1
ATOM 589 N N . LEU A 1 78 ? 4.548 -7.789 -6.690 1.00 80.81 78 LEU A N 1
ATOM 590 C CA . LEU A 1 78 ? 3.275 -8.002 -5.998 1.00 80.81 78 LEU A CA 1
ATOM 591 C C . LEU A 1 78 ? 3.302 -9.262 -5.133 1.00 80.81 78 LEU A C 1
ATOM 593 O O . LEU A 1 78 ? 2.566 -9.357 -4.156 1.00 80.81 78 LEU A O 1
ATOM 597 N N . SER A 1 79 ? 4.193 -10.207 -5.444 1.00 72.38 79 SER A N 1
ATOM 598 C CA . SER A 1 79 ? 4.466 -11.368 -4.594 1.00 72.38 79 SER A CA 1
ATOM 599 C C . SER A 1 79 ? 4.850 -10.990 -3.157 1.00 72.38 79 SER A C 1
ATOM 601 O O . SER A 1 79 ? 4.877 -11.849 -2.275 1.00 72.38 79 SER A O 1
ATOM 603 N N . LEU A 1 80 ? 5.225 -9.731 -2.926 1.00 70.19 80 LEU A N 1
ATOM 604 C CA . LEU A 1 80 ? 5.497 -9.190 -1.612 1.00 70.19 80 LEU A CA 1
ATOM 605 C C . LEU A 1 80 ? 4.165 -8.893 -0.908 1.00 70.19 80 LEU A C 1
ATOM 607 O O . LEU A 1 80 ? 3.457 -7.947 -1.234 1.00 70.19 80 LEU A O 1
ATOM 611 N N . ASP A 1 81 ? 3.808 -9.745 0.047 1.00 65.88 81 ASP A N 1
ATOM 612 C CA . ASP A 1 81 ? 2.525 -9.671 0.741 1.00 65.88 81 ASP A CA 1
ATOM 613 C C . ASP A 1 81 ? 2.446 -8.434 1.660 1.00 65.88 81 ASP A C 1
ATOM 6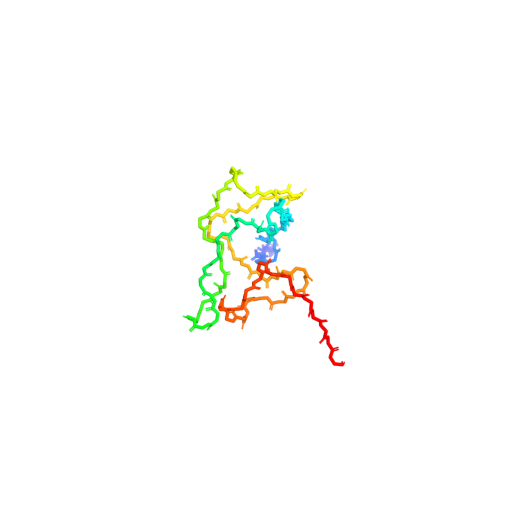15 O O . ASP A 1 81 ? 2.941 -8.434 2.788 1.00 65.88 81 ASP A O 1
ATOM 619 N N . PHE A 1 82 ? 1.805 -7.367 1.174 1.00 66.38 82 PHE A N 1
ATOM 620 C CA . PHE A 1 82 ? 1.548 -6.140 1.944 1.00 66.38 82 PHE A CA 1
ATOM 621 C C . PHE A 1 82 ? 0.495 -6.329 3.044 1.00 66.38 82 PHE A C 1
ATOM 623 O O . PHE A 1 82 ? 0.433 -5.531 3.980 1.00 66.38 82 PHE A O 1
ATOM 630 N N . SER A 1 83 ? -0.298 -7.406 2.986 1.00 60.28 83 SER A N 1
ATOM 631 C CA . SER A 1 83 ? -1.352 -7.679 3.968 1.00 60.28 83 SER A CA 1
ATOM 632 C C . SER A 1 83 ? -0.797 -8.056 5.346 1.00 60.28 83 SER A C 1
ATOM 634 O O . SER A 1 83 ? -1.405 -7.734 6.367 1.00 60.28 83 SER A O 1
ATOM 636 N N . LYS A 1 84 ? 0.389 -8.677 5.403 1.00 57.62 84 LYS A N 1
ATOM 637 C CA . LYS A 1 84 ? 0.969 -9.180 6.658 1.00 57.62 84 LYS A CA 1
ATOM 638 C C . LYS A 1 84 ? 1.603 -8.118 7.547 1.00 57.62 84 LYS A C 1
ATOM 640 O O . LYS A 1 84 ? 1.713 -8.332 8.752 1.00 57.62 84 LYS A O 1
ATOM 645 N N . GLY A 1 85 ? 1.851 -6.917 7.037 1.00 52.78 85 GLY A N 1
ATOM 646 C CA . GLY A 1 85 ? 2.504 -5.848 7.791 1.00 52.78 85 GLY A CA 1
ATOM 647 C C . GLY A 1 85 ? 3.993 -5.932 7.599 1.00 52.78 85 GLY A C 1
ATOM 648 O O . GLY A 1 85 ? 4.628 -6.935 7.918 1.00 52.78 85 GLY A O 1
ATOM 649 N N . PHE A 1 86 ? 4.528 -4.863 7.036 1.00 53.62 86 PHE A N 1
ATOM 650 C CA . PHE A 1 86 ? 5.954 -4.699 6.900 1.00 53.62 86 PHE A CA 1
ATOM 651 C C . PHE A 1 86 ? 6.528 -4.389 8.284 1.00 53.62 86 PHE A C 1
ATOM 653 O O . PHE A 1 86 ? 6.689 -3.232 8.654 1.00 53.62 86 PHE A O 1
ATOM 660 N N . ASP A 1 87 ? 6.874 -5.424 9.055 1.00 43.81 87 ASP A N 1
ATOM 661 C CA . ASP A 1 87 ? 7.884 -5.279 10.107 1.00 43.81 87 ASP A CA 1
ATOM 662 C C . ASP A 1 87 ? 9.232 -5.116 9.396 1.00 43.81 87 ASP A C 1
ATOM 664 O O . ASP A 1 87 ? 10.001 -6.061 9.213 1.00 43.81 87 ASP A O 1
ATOM 668 N N . MET A 1 88 ? 9.488 -3.912 8.876 1.00 38.19 88 MET A N 1
ATOM 669 C CA . MET A 1 88 ? 10.807 -3.556 8.373 1.00 38.19 88 MET A CA 1
ATOM 670 C C . MET A 1 88 ? 11.749 -3.429 9.568 1.00 38.19 88 MET A C 1
ATOM 672 O O . MET A 1 88 ? 12.055 -2.340 10.053 1.00 38.19 88 MET A O 1
ATOM 676 N N . LYS A 1 89 ? 12.253 -4.573 10.031 1.00 35.28 89 LYS A N 1
ATOM 677 C CA . LYS A 1 89 ? 13.503 -4.635 10.776 1.00 35.28 89 LYS A CA 1
ATOM 678 C C . LYS A 1 89 ? 14.624 -4.252 9.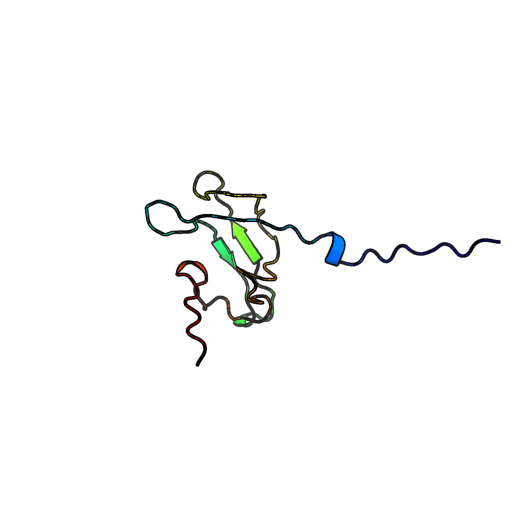806 1.00 35.28 89 LYS A C 1
ATOM 680 O O . LYS A 1 89 ? 15.204 -5.104 9.135 1.00 35.28 89 LYS A O 1
ATOM 685 N N . LEU A 1 90 ? 14.866 -2.950 9.667 1.00 35.28 90 LEU A N 1
ATOM 686 C CA . LEU A 1 90 ? 16.073 -2.442 9.018 1.00 35.28 90 LEU A CA 1
ATOM 687 C C . LEU A 1 90 ? 17.305 -2.956 9.798 1.00 35.28 90 LEU A C 1
ATOM 689 O O . LEU A 1 90 ? 17.223 -3.049 11.028 1.00 35.28 90 LEU A O 1
ATOM 693 N N . PRO A 1 91 ? 18.400 -3.334 9.111 1.00 48.59 91 PRO A N 1
ATOM 694 C CA . PRO A 1 91 ? 19.656 -3.717 9.758 1.00 48.59 91 PRO A CA 1
ATOM 695 C C . PRO A 1 91 ? 20.290 -2.566 10.549 1.00 48.59 91 PRO A C 1
ATOM 697 O O . PRO A 1 91 ? 20.085 -1.389 10.167 1.00 48.59 91 PRO A O 1
#

pLDDT: mean 75.91, std 15.18, range [35.28, 89.94]

InterPro domains:
  IPR036034 PDZ superfamily [G3DSA:2.30.42.10] (2-80)
  IPR036034 PDZ superfamily [SSF50156] (9-78)

Secondary structure (DSSP, 8-state):
----------GGGGPPP-EEE--TTS---EEEE--GGGTS--EEEEE-TTT-EEEES---TT-B--EETTEE-TTS-TTS-GGG-------